Protein AF-A0A4Y1Q4A3-F1 (afdb_monomer_lite)

Sequence (82 aa):
PTTNRIVTASQDRNAYVWSQSLDPDTGRMVWKPTLVLLRINRAATFVRWSPNEDKFAVASGARTIAICSFDPENNWWVARHL

Radius of gyration: 13.47 Å; chains: 1; bounding box: 29×27×37 Å

Secondary structure (DSSP, 8-state):
--S--EEEE-TTS-EEEEEEEE-TTT--EEEEEEEE----SS-EEEEEE-TTSSEEEEEETTS-EEEEEEETTTTEEEEEE-

Structure (mmCIF, N/CA/C/O backbone):
data_AF-A0A4Y1Q4A3-F1
#
_entry.id   AF-A0A4Y1Q4A3-F1
#
loop_
_atom_site.group_PDB
_atom_site.id
_atom_site.type_symbol
_atom_site.label_atom_id
_atom_site.label_alt_id
_atom_site.label_comp_id
_atom_site.label_asym_id
_atom_site.label_entity_id
_atom_site.label_seq_id
_atom_site.pdbx_PDB_ins_code
_atom_site.Cartn_x
_atom_site.Cartn_y
_atom_site.Cartn_z
_atom_site.occupancy
_atom_site.B_iso_or_equiv
_atom_site.auth_seq_id
_atom_site.auth_comp_id
_atom_site.auth_asym_id
_atom_site.auth_atom_id
_atom_site.pdbx_PDB_model_num
ATOM 1 N N . PRO A 1 1 ? -16.013 -2.170 0.018 1.00 76.31 1 PRO A N 1
ATOM 2 C CA . PRO A 1 1 ? -14.854 -1.767 0.840 1.00 76.31 1 PRO A CA 1
ATOM 3 C C . PRO A 1 1 ? -15.145 -1.903 2.340 1.00 76.31 1 PRO A C 1
ATOM 5 O O . PRO A 1 1 ? -16.238 -1.524 2.753 1.00 76.31 1 PRO A O 1
ATOM 8 N N . THR A 1 2 ? -14.222 -2.461 3.130 1.00 88.69 2 THR A N 1
ATOM 9 C CA . THR A 1 2 ? -14.452 -2.817 4.549 1.00 88.69 2 THR A CA 1
ATOM 10 C C . THR A 1 2 ? -13.564 -2.043 5.523 1.00 88.69 2 THR A C 1
ATOM 12 O O . THR A 1 2 ? -14.040 -1.640 6.578 1.00 88.69 2 THR A O 1
ATOM 15 N N . THR A 1 3 ? -12.301 -1.779 5.181 1.00 90.62 3 THR A N 1
ATOM 16 C CA . THR A 1 3 ? -11.318 -1.181 6.107 1.00 90.62 3 THR A CA 1
ATOM 17 C C . THR A 1 3 ? -11.227 0.343 6.043 1.00 90.62 3 THR A C 1
ATOM 19 O O . THR A 1 3 ? -10.531 0.944 6.857 1.00 90.62 3 THR A O 1
ATOM 22 N N . ASN A 1 4 ? -11.922 0.979 5.092 1.00 94.81 4 ASN A N 1
ATOM 23 C CA . ASN A 1 4 ? -11.928 2.435 4.892 1.00 94.81 4 ASN A CA 1
ATOM 24 C C . ASN A 1 4 ? -10.515 3.055 4.793 1.00 94.81 4 ASN A C 1
ATOM 26 O O . ASN A 1 4 ? -10.240 4.127 5.334 1.00 94.81 4 ASN A O 1
ATOM 30 N N . ARG A 1 5 ? -9.595 2.360 4.114 1.00 96.06 5 ARG A N 1
ATOM 31 C CA . ARG A 1 5 ? -8.231 2.842 3.866 1.00 96.06 5 ARG A CA 1
ATOM 32 C C . ARG A 1 5 ? -8.087 3.357 2.444 1.00 96.06 5 ARG A C 1
ATOM 34 O O . ARG A 1 5 ? -8.529 2.722 1.487 1.00 96.06 5 ARG A O 1
ATO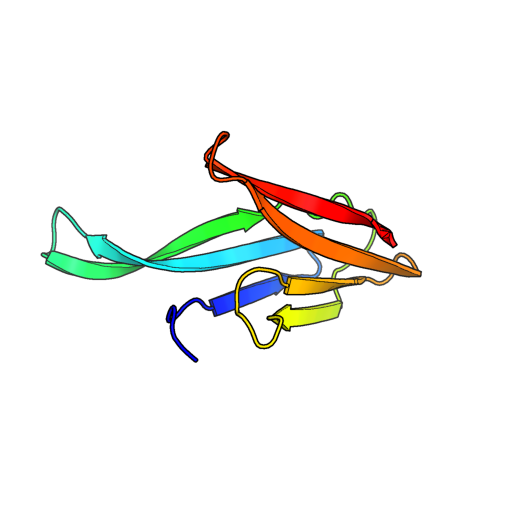M 41 N N . ILE A 1 6 ? -7.404 4.485 2.301 1.00 97.25 6 ILE A N 1
ATOM 42 C CA . ILE A 1 6 ? -7.042 5.041 0.995 1.00 97.25 6 ILE A CA 1
ATOM 43 C C . ILE A 1 6 ? -5.586 4.679 0.726 1.00 97.25 6 ILE A C 1
ATOM 45 O O . ILE A 1 6 ? -4.755 4.739 1.627 1.00 97.25 6 ILE A O 1
ATOM 49 N N . VAL A 1 7 ? -5.264 4.307 -0.509 1.00 98.00 7 VAL A N 1
ATOM 50 C CA . VAL A 1 7 ? -3.874 4.149 -0.941 1.00 98.00 7 VAL A CA 1
ATOM 51 C C . VAL A 1 7 ? -3.561 5.178 -2.013 1.00 98.00 7 VAL A C 1
ATOM 53 O O . VAL A 1 7 ? -4.345 5.382 -2.938 1.00 98.00 7 VAL A O 1
ATOM 56 N N . THR A 1 8 ? -2.411 5.826 -1.887 1.00 98.44 8 THR A N 1
ATOM 57 C CA . THR A 1 8 ? -1.883 6.752 -2.891 1.00 98.44 8 THR A CA 1
ATOM 58 C C . THR A 1 8 ? -0.470 6.335 -3.263 1.00 98.44 8 THR A C 1
ATOM 60 O O . THR A 1 8 ? 0.280 5.876 -2.406 1.00 98.44 8 THR A O 1
ATOM 63 N N . ALA A 1 9 ? -0.086 6.531 -4.520 1.00 97.75 9 ALA A N 1
ATOM 64 C CA . ALA A 1 9 ? 1.284 6.358 -4.993 1.00 97.75 9 ALA A CA 1
ATOM 65 C C . ALA A 1 9 ? 1.663 7.554 -5.870 1.00 97.75 9 ALA A C 1
ATOM 67 O O . ALA A 1 9 ? 0.793 8.127 -6.528 1.00 97.75 9 ALA A O 1
ATOM 68 N N . SER A 1 10 ? 2.934 7.949 -5.852 1.00 96.94 10 SER A N 1
ATOM 69 C CA . SER A 1 10 ? 3.387 9.193 -6.480 1.00 96.94 10 SER A CA 1
ATOM 70 C C . SER A 1 10 ? 4.695 9.019 -7.260 1.00 96.94 10 SER A C 1
ATOM 72 O O . SER A 1 10 ? 5.421 8.025 -7.151 1.00 96.94 10 SER A O 1
ATOM 74 N N . GLN A 1 11 ? 5.002 10.016 -8.090 1.00 97.06 11 GLN A N 1
ATOM 75 C CA . GLN A 1 11 ? 6.236 10.071 -8.873 1.00 97.06 11 GLN A CA 1
ATOM 76 C C . GLN A 1 11 ? 7.490 10.241 -8.002 1.00 97.06 11 GLN A C 1
ATOM 78 O O . GLN A 1 11 ? 8.592 9.936 -8.45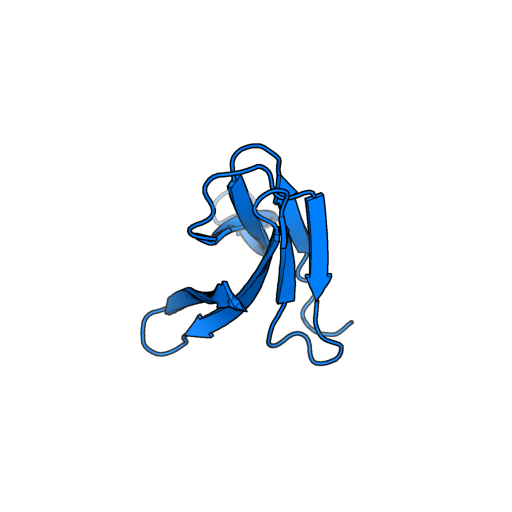7 1.00 97.06 11 GLN A O 1
ATOM 83 N N . ASP 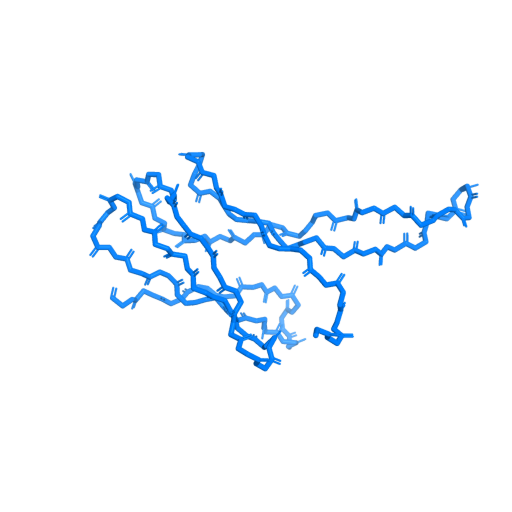A 1 12 ? 7.318 10.643 -6.739 1.00 96.19 12 ASP A N 1
ATOM 84 C CA . ASP A 1 12 ? 8.363 10.688 -5.706 1.00 96.19 12 ASP A CA 1
ATOM 85 C C . ASP A 1 12 ? 8.897 9.301 -5.292 1.00 96.19 12 ASP A C 1
ATOM 87 O O . ASP A 1 12 ? 9.881 9.218 -4.553 1.00 96.19 12 ASP A O 1
ATOM 91 N N . ARG A 1 13 ? 8.314 8.226 -5.851 1.00 96.12 13 ARG A N 1
ATOM 92 C CA . ARG A 1 13 ? 8.663 6.809 -5.641 1.00 96.12 13 ARG A CA 1
ATOM 93 C C . ARG A 1 13 ? 8.155 6.235 -4.318 1.00 96.12 13 ARG A C 1
ATOM 95 O O . ARG A 1 13 ? 8.578 5.144 -3.933 1.00 96.12 13 ARG A O 1
ATOM 102 N N . ASN A 1 14 ? 7.221 6.922 -3.668 1.00 95.75 14 ASN A N 1
ATOM 103 C CA . ASN A 1 14 ? 6.585 6.473 -2.442 1.00 95.75 14 ASN A CA 1
ATOM 104 C C . ASN A 1 14 ? 5.130 6.066 -2.675 1.00 95.75 14 ASN A C 1
ATOM 106 O O . ASN A 1 14 ? 4.463 6.483 -3.629 1.00 95.75 14 ASN A O 1
ATOM 110 N N . ALA A 1 15 ? 4.632 5.254 -1.748 1.00 98.00 15 ALA A N 1
ATOM 111 C CA . ALA A 1 15 ? 3.210 5.073 -1.536 1.00 98.00 15 ALA A CA 1
ATOM 112 C C . ALA A 1 15 ? 2.856 5.379 -0.083 1.00 98.00 15 ALA A C 1
ATOM 114 O O . ALA A 1 15 ? 3.692 5.273 0.816 1.00 98.00 15 ALA A O 1
ATOM 115 N N . TYR A 1 16 ? 1.597 5.734 0.131 1.00 98.06 16 TYR A N 1
ATOM 116 C CA . TYR A 1 16 ? 1.035 5.973 1.448 1.00 98.06 16 TYR A CA 1
ATOM 117 C C . TYR A 1 16 ? -0.272 5.215 1.587 1.00 98.06 16 TYR A C 1
ATOM 119 O O . TYR A 1 16 ? -1.120 5.246 0.691 1.00 98.06 16 TYR A O 1
ATOM 127 N N . VAL A 1 17 ? -0.431 4.557 2.729 1.00 97.81 17 VAL A N 1
ATOM 128 C CA . VAL A 1 17 ? -1.718 4.035 3.177 1.00 97.81 17 VAL A CA 1
ATOM 129 C C . VAL A 1 17 ? -2.265 5.009 4.203 1.00 97.81 17 VAL A C 1
ATOM 131 O O . VAL A 1 17 ? -1.628 5.275 5.215 1.00 97.81 17 VAL A O 1
ATOM 134 N N . TRP A 1 18 ? -3.434 5.560 3.925 1.00 97.38 18 TRP A N 1
ATOM 135 C CA . TRP A 1 18 ? -4.110 6.512 4.785 1.00 97.38 18 TRP A CA 1
ATOM 136 C C . TRP A 1 18 ? -5.194 5.790 5.571 1.00 97.38 18 TRP A C 1
ATOM 138 O O . TRP A 1 18 ? -6.025 5.081 4.995 1.00 97.38 18 TRP A O 1
ATOM 148 N N . SER A 1 19 ? -5.201 6.007 6.880 1.00 95.69 19 SER A N 1
ATOM 149 C CA . SER A 1 19 ? -6.246 5.545 7.794 1.00 95.69 19 SER A CA 1
ATOM 150 C C . SER A 1 19 ? -6.755 6.712 8.626 1.00 95.69 19 SER A C 1
ATOM 152 O O . SER A 1 19 ? -5.975 7.584 9.014 1.00 95.69 19 SER A O 1
ATOM 154 N N . GLN A 1 20 ? -8.049 6.727 8.928 1.00 95.12 20 GLN A N 1
ATOM 155 C CA . GLN A 1 20 ? -8.589 7.686 9.883 1.00 95.12 20 GLN A CA 1
ATOM 156 C C . GLN A 1 20 ? -8.211 7.283 11.308 1.00 95.12 20 GLN A C 1
ATOM 158 O O . GLN A 1 20 ? -8.306 6.118 11.688 1.00 95.12 20 GLN A O 1
ATOM 163 N N . SER A 1 21 ? -7.796 8.263 12.098 1.00 93.75 21 SER A N 1
ATOM 164 C CA . SER A 1 21 ? -7.601 8.126 13.538 1.00 93.75 21 SER A CA 1
ATOM 165 C C . SER A 1 21 ? -8.215 9.326 14.242 1.00 93.75 21 SER A C 1
ATOM 167 O O . SER A 1 21 ? -8.248 10.414 13.666 1.00 93.75 21 SER A O 1
ATOM 169 N N . LEU A 1 22 ? -8.641 9.145 15.487 1.00 95.31 22 LEU A N 1
ATOM 170 C CA . LEU A 1 22 ? -9.018 10.259 16.347 1.00 95.31 22 LEU A CA 1
ATOM 171 C C . LEU A 1 22 ? -7.778 11.092 16.681 1.00 95.31 22 LEU A C 1
ATOM 173 O O . LEU A 1 22 ? -6.751 10.564 17.114 1.00 95.31 22 LEU A O 1
ATOM 177 N N . ASP A 1 23 ? -7.880 12.391 16.440 1.00 93.12 23 ASP A N 1
ATOM 178 C CA . ASP A 1 23 ? -6.937 13.379 16.937 1.00 93.12 23 ASP A CA 1
ATOM 179 C C . ASP A 1 23 ? -7.119 13.527 18.462 1.00 93.12 23 ASP A C 1
ATOM 181 O O . ASP A 1 23 ? -8.228 13.865 18.891 1.00 93.12 23 ASP A O 1
ATOM 185 N N . PRO A 1 24 ? -6.085 13.257 19.284 1.00 91.00 24 PRO A N 1
ATOM 186 C CA . PRO A 1 24 ? -6.177 13.350 20.740 1.00 91.00 24 PRO A CA 1
ATOM 187 C C . PRO A 1 24 ? -6.568 14.740 21.248 1.00 91.00 24 PRO A C 1
ATOM 189 O O . PRO A 1 24 ? -7.243 14.834 22.269 1.00 91.00 24 PRO A O 1
ATOM 192 N N . ASP A 1 25 ? -6.175 15.800 20.537 1.00 93.50 25 ASP A N 1
ATOM 193 C CA . ASP A 1 25 ? -6.353 17.174 21.011 1.00 93.50 25 ASP A CA 1
ATOM 194 C C . ASP A 1 25 ? -7.722 17.743 20.618 1.00 93.50 25 ASP A C 1
ATOM 196 O O . ASP A 1 25 ? -8.349 18.482 21.376 1.00 93.50 25 ASP A O 1
ATOM 200 N N . THR A 1 26 ? -8.211 17.396 19.424 1.00 93.94 26 THR A N 1
ATOM 201 C CA . THR A 1 26 ? -9.452 17.966 18.869 1.00 93.94 26 THR A CA 1
ATOM 202 C C . THR A 1 26 ? -10.643 17.010 18.899 1.00 93.94 26 THR A C 1
ATOM 204 O O . THR A 1 26 ? -11.775 17.437 18.661 1.00 93.94 26 THR A O 1
ATOM 207 N N . GLY A 1 27 ? -10.413 15.714 19.138 1.00 93.12 27 GLY A N 1
ATOM 208 C CA . GLY A 1 27 ? -11.435 14.665 19.074 1.00 93.12 27 GLY A CA 1
ATOM 209 C C . GLY A 1 27 ? -11.998 14.423 17.669 1.00 93.12 27 GLY A C 1
ATOM 210 O O . GLY A 1 27 ? -12.997 13.720 17.516 1.00 93.12 27 GLY A O 1
ATOM 211 N N . ARG A 1 28 ? -11.401 15.011 16.624 1.00 95.12 28 ARG A N 1
ATOM 212 C CA . ARG A 1 28 ? -11.866 14.880 15.236 1.00 95.12 28 ARG A CA 1
ATOM 213 C C . ARG A 1 28 ? -11.185 13.710 14.536 1.00 95.12 28 ARG A C 1
ATOM 215 O O . ARG A 1 28 ? -10.037 13.377 14.816 1.00 95.12 28 ARG A O 1
ATOM 222 N N . MET A 1 29 ? -1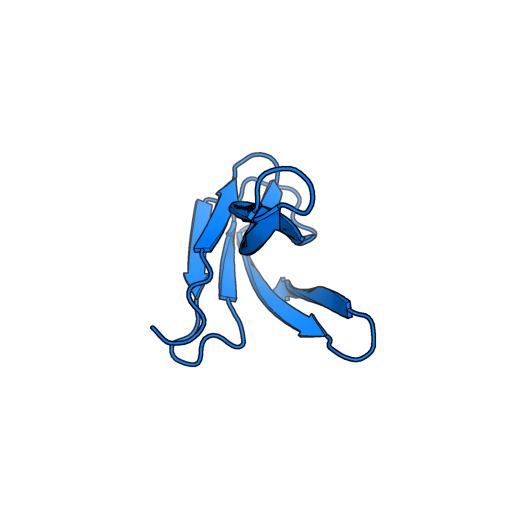1.887 13.105 13.579 1.00 95.19 29 MET A N 1
ATOM 223 C CA . MET A 1 29 ? -11.285 12.122 12.678 1.00 95.19 29 MET A CA 1
ATOM 224 C C . MET A 1 29 ? -10.318 12.821 11.722 1.00 95.19 29 MET A C 1
ATOM 226 O O . MET A 1 29 ? -10.724 13.680 10.939 1.00 95.19 29 MET A O 1
ATOM 230 N N . VAL A 1 30 ? -9.051 12.418 11.761 1.00 96.44 30 VAL A N 1
ATOM 231 C CA . VAL A 1 30 ? -7.990 12.918 10.881 1.00 96.44 30 VAL A CA 1
ATOM 232 C C . VAL A 1 30 ? -7.363 11.770 10.099 1.00 96.44 30 VAL A C 1
ATOM 234 O O . VAL A 1 30 ? -7.179 10.669 10.621 1.00 96.44 30 VAL A O 1
ATOM 237 N N . TRP A 1 31 ? -7.029 12.017 8.834 1.00 96.06 31 TRP A N 1
ATOM 238 C CA . TRP A 1 31 ? -6.312 11.053 8.003 1.00 96.06 31 TRP A CA 1
ATOM 239 C C . TRP A 1 31 ? -4.831 11.051 8.369 1.00 96.06 31 TRP A C 1
ATOM 241 O O . TRP A 1 31 ? -4.148 12.060 8.209 1.00 96.06 31 TRP A O 1
ATOM 251 N N . LYS A 1 32 ? -4.329 9.904 8.828 1.00 95.69 32 LYS A N 1
ATOM 252 C CA . LYS A 1 32 ? -2.907 9.700 9.101 1.00 95.69 32 LYS A CA 1
ATOM 253 C C . LYS A 1 32 ? -2.272 8.861 7.990 1.00 95.69 32 LYS A C 1
ATOM 255 O O . LYS A 1 32 ? -2.764 7.761 7.725 1.00 95.69 32 LYS A O 1
ATOM 260 N N . PRO A 1 33 ? -1.205 9.355 7.337 1.00 96.94 33 PRO A N 1
ATOM 261 C CA . PRO A 1 33 ? -0.464 8.584 6.351 1.00 96.94 33 PRO A CA 1
ATOM 262 C C . PRO A 1 33 ? 0.511 7.615 7.024 1.00 96.94 33 PRO A C 1
ATOM 264 O O . PRO A 1 33 ? 1.267 7.986 7.919 1.00 96.94 33 PRO A O 1
ATOM 267 N N . THR A 1 34 ? 0.563 6.386 6.527 1.00 96.94 34 THR A N 1
ATOM 268 C CA . THR A 1 34 ? 1.634 5.423 6.792 1.00 96.94 34 THR A CA 1
ATOM 269 C C . THR A 1 34 ? 2.471 5.268 5.530 1.00 96.94 34 THR A C 1
ATOM 271 O O . THR A 1 34 ? 1.947 4.888 4.481 1.00 96.94 34 THR A O 1
ATOM 274 N N . LEU A 1 35 ? 3.766 5.579 5.619 1.00 96.81 35 LEU A N 1
ATOM 275 C CA . LEU A 1 35 ? 4.703 5.453 4.503 1.00 96.81 35 LEU A CA 1
ATOM 276 C C . LEU A 1 35 ? 4.911 3.980 4.130 1.00 96.81 35 LEU A C 1
ATOM 278 O O . LEU A 1 35 ? 5.152 3.139 4.995 1.00 96.81 35 LEU A O 1
ATOM 282 N N . VAL A 1 36 ? 4.889 3.691 2.830 1.00 97.81 36 VAL A N 1
ATOM 283 C CA . VAL A 1 36 ? 5.233 2.384 2.269 1.00 97.81 36 VAL A CA 1
ATOM 284 C C . VAL A 1 36 ? 6.436 2.520 1.348 1.00 97.81 36 VAL A C 1
ATOM 286 O O . VAL A 1 36 ? 6.395 3.207 0.325 1.00 97.81 36 VAL A O 1
ATOM 289 N N . LEU A 1 37 ? 7.521 1.836 1.711 1.00 95.69 37 LEU A N 1
ATOM 290 C CA . LEU A 1 37 ? 8.756 1.829 0.937 1.00 95.69 37 LEU A CA 1
ATOM 291 C C . LEU A 1 37 ? 8.626 0.869 -0.247 1.00 95.69 37 LEU A C 1
ATOM 293 O O . LEU A 1 37 ? 8.804 -0.340 -0.110 1.00 95.69 37 LEU A O 1
ATOM 297 N N . LEU A 1 38 ? 8.362 1.422 -1.430 1.00 96.06 38 LEU A N 1
ATOM 298 C CA . LEU A 1 38 ? 8.188 0.644 -2.660 1.00 96.06 38 LEU A CA 1
ATOM 299 C C . LEU A 1 38 ? 9.494 0.058 -3.201 1.00 96.06 38 LEU A C 1
ATOM 301 O O . LEU A 1 38 ? 9.446 -0.867 -4.004 1.00 96.06 38 LEU A O 1
ATOM 305 N N . ARG A 1 39 ? 10.652 0.600 -2.796 1.00 94.81 39 ARG A N 1
ATOM 306 C CA . ARG A 1 39 ? 11.996 0.211 -3.274 1.00 94.81 39 ARG A CA 1
ATOM 307 C C . ARG A 1 39 ? 12.172 0.301 -4.803 1.00 94.81 39 ARG A C 1
ATOM 309 O O . ARG A 1 39 ? 12.971 -0.427 -5.377 1.00 94.81 39 ARG A O 1
ATOM 316 N N . ILE A 1 40 ? 11.443 1.198 -5.467 1.00 95.94 40 ILE A N 1
ATOM 317 C CA . ILE A 1 40 ? 11.544 1.443 -6.916 1.00 95.94 40 ILE A CA 1
ATOM 318 C C . ILE A 1 40 ? 12.496 2.608 -7.224 1.00 95.94 40 ILE A C 1
ATOM 320 O O . ILE A 1 40 ? 12.643 3.537 -6.432 1.00 95.94 40 ILE A O 1
ATOM 324 N N . ASN A 1 41 ? 13.123 2.591 -8.403 1.00 95.81 41 ASN A N 1
ATOM 325 C CA . ASN A 1 41 ? 14.062 3.630 -8.860 1.00 95.81 41 ASN A CA 1
ATOM 326 C C . ASN A 1 41 ? 13.483 4.556 -9.958 1.00 95.81 41 ASN A C 1
ATOM 328 O O . ASN A 1 41 ? 14.209 5.366 -10.545 1.00 95.81 41 ASN A O 1
ATOM 332 N N . ARG A 1 42 ? 12.182 4.438 -10.243 1.00 97.00 42 ARG A N 1
ATOM 333 C CA . ARG A 1 42 ? 11.394 5.261 -11.177 1.00 97.00 42 ARG A CA 1
ATOM 334 C C . ARG A 1 42 ? 10.025 5.559 -10.566 1.00 97.00 42 ARG A C 1
ATOM 336 O O . ARG A 1 42 ? 9.639 4.905 -9.605 1.00 97.00 42 ARG A O 1
ATOM 343 N N . ALA A 1 43 ? 9.312 6.530 -11.130 1.00 97.31 43 ALA A N 1
ATOM 344 C CA . ALA A 1 43 ? 8.000 6.971 -10.662 1.00 97.31 43 ALA A CA 1
ATOM 345 C C . ALA A 1 43 ? 6.981 5.822 -10.538 1.00 97.31 43 ALA A C 1
ATOM 347 O O . ALA A 1 43 ? 6.912 4.957 -11.420 1.00 97.31 43 ALA A O 1
ATOM 348 N N . ALA A 1 44 ? 6.160 5.854 -9.482 1.00 97.88 44 ALA A N 1
ATOM 349 C CA . ALA A 1 44 ? 4.933 5.068 -9.432 1.00 97.88 44 ALA A CA 1
ATOM 350 C C . ALA A 1 44 ? 3.879 5.715 -10.340 1.00 97.88 44 ALA A C 1
ATOM 352 O O . ALA A 1 44 ? 3.762 6.939 -10.398 1.00 97.88 44 ALA A O 1
ATOM 353 N N . THR A 1 45 ? 3.135 4.892 -11.072 1.00 97.44 45 THR A N 1
ATOM 354 C CA . THR A 1 45 ? 2.197 5.355 -12.108 1.00 97.44 45 THR A CA 1
ATOM 355 C C . THR A 1 45 ? 0.764 4.920 -11.849 1.00 97.44 45 THR A C 1
ATOM 357 O O . THR A 1 45 ? -0.165 5.557 -12.336 1.00 97.44 45 THR A O 1
ATOM 360 N N . PHE A 1 46 ? 0.566 3.844 -11.087 1.00 97.88 46 PHE A N 1
ATOM 361 C CA . PHE A 1 46 ? -0.757 3.321 -10.777 1.00 97.88 46 PHE A CA 1
ATOM 362 C C . PHE A 1 46 ? -0.731 2.546 -9.465 1.00 97.88 46 PHE A C 1
ATOM 364 O O . PHE A 1 46 ? 0.265 1.893 -9.154 1.00 97.88 46 PHE A O 1
ATOM 371 N N . VAL A 1 47 ? -1.834 2.573 -8.718 1.00 98.31 47 VAL A N 1
ATOM 372 C CA . VAL A 1 47 ? -1.994 1.781 -7.498 1.00 98.31 47 VAL A CA 1
ATOM 373 C C . VAL A 1 47 ? -3.408 1.235 -7.383 1.00 98.31 47 VAL A C 1
ATOM 375 O O . VAL A 1 47 ? -4.374 1.896 -7.769 1.00 98.31 47 VAL A O 1
ATOM 378 N N . ARG A 1 48 ? -3.539 0.016 -6.855 1.00 98.00 48 ARG A N 1
ATOM 379 C CA . ARG A 1 48 ? -4.841 -0.601 -6.602 1.00 98.00 48 ARG A CA 1
ATOM 380 C C . ARG A 1 48 ? -4.787 -1.587 -5.439 1.00 98.00 48 ARG A C 1
ATOM 382 O O . ARG A 1 48 ? -3.882 -2.416 -5.366 1.00 98.00 48 ARG A O 1
ATOM 389 N N . TRP A 1 49 ? -5.795 -1.522 -4.573 1.00 98.06 49 TRP A N 1
ATOM 390 C CA . TRP A 1 49 ? -6.054 -2.535 -3.551 1.00 98.06 49 TRP A CA 1
ATOM 391 C C . TRP A 1 49 ? -6.474 -3.869 -4.168 1.00 98.06 49 TRP A C 1
ATOM 393 O O . TRP A 1 49 ? -7.213 -3.918 -5.151 1.00 98.06 49 TRP A O 1
ATOM 403 N N . SER A 1 50 ? -6.041 -4.961 -3.551 1.00 97.06 50 SER A N 1
ATOM 404 C CA . SER A 1 50 ? -6.662 -6.268 -3.753 1.00 97.06 50 SER A CA 1
ATOM 405 C C . SER A 1 50 ? -8.130 -6.242 -3.291 1.00 97.06 50 SER A C 1
ATOM 407 O O . SER A 1 50 ? -8.470 -5.463 -2.396 1.00 97.06 50 SER A O 1
ATOM 409 N N . PRO A 1 51 ? -9.007 -7.100 -3.844 1.00 96.19 51 PRO A N 1
ATOM 410 C CA . PRO A 1 51 ? -10.411 -7.168 -3.427 1.00 96.19 51 PRO A CA 1
ATOM 411 C C . PRO A 1 51 ? -10.612 -7.456 -1.931 1.00 96.19 51 PRO A C 1
ATOM 413 O O . PRO A 1 51 ? -11.606 -7.019 -1.360 1.00 96.19 51 PRO A O 1
ATOM 416 N N . ASN A 1 52 ? -9.660 -8.157 -1.306 1.00 95.38 52 ASN A N 1
ATOM 417 C CA . ASN A 1 52 ? -9.683 -8.507 0.116 1.00 95.38 52 ASN A CA 1
ATOM 418 C C . ASN A 1 52 ? -9.076 -7.423 1.025 1.00 95.38 52 ASN A C 1
ATOM 420 O O . ASN A 1 52 ? -9.093 -7.577 2.241 1.00 95.38 52 ASN A O 1
ATOM 424 N N . GLU A 1 53 ? -8.525 -6.343 0.458 1.00 95.44 53 GLU A N 1
ATOM 425 C CA . GLU A 1 53 ? -7.904 -5.225 1.186 1.00 95.44 53 GLU A CA 1
ATOM 426 C C . GLU A 1 53 ? -6.700 -5.600 2.079 1.00 95.44 53 GLU A C 1
ATOM 428 O O . GLU A 1 53 ? -6.266 -4.810 2.919 1.00 95.44 53 GLU A O 1
ATOM 433 N N . ASP A 1 54 ? -6.106 -6.778 1.895 1.00 95.06 54 ASP A N 1
ATOM 434 C CA . ASP A 1 54 ? -4.925 -7.241 2.636 1.00 95.06 54 ASP A CA 1
ATOM 435 C C . ASP A 1 54 ? -3.608 -6.851 1.941 1.00 95.06 54 ASP A C 1
ATOM 437 O O . ASP A 1 54 ? -2.565 -6.684 2.582 1.00 95.06 54 ASP A O 1
ATOM 441 N N . LYS A 1 55 ? -3.662 -6.669 0.618 1.00 97.31 55 LYS A N 1
ATOM 442 C CA . LYS A 1 55 ? -2.531 -6.253 -0.222 1.00 97.31 55 LYS A CA 1
ATOM 443 C C . LYS A 1 55 ? -2.919 -5.159 -1.200 1.00 97.31 55 LYS A C 1
ATOM 445 O O . LYS A 1 55 ? -4.092 -5.018 -1.549 1.00 97.31 55 LYS A O 1
ATOM 450 N N . PHE A 1 56 ? -1.931 -4.453 -1.728 1.00 98.19 56 PHE A N 1
ATOM 451 C CA . PHE A 1 56 ? -2.102 -3.581 -2.887 1.00 98.19 56 PHE A CA 1
ATOM 452 C C . PHE A 1 56 ? -0.929 -3.713 -3.856 1.00 98.19 56 PHE A C 1
ATOM 454 O O . PHE A 1 56 ? 0.172 -4.098 -3.467 1.00 98.19 56 PHE A O 1
ATOM 461 N N . ALA A 1 57 ? -1.175 -3.411 -5.126 1.00 98.25 57 ALA A N 1
ATOM 462 C CA . ALA A 1 57 ? -0.169 -3.440 -6.179 1.00 98.25 57 ALA A CA 1
ATOM 463 C C . ALA A 1 57 ? 0.139 -2.019 -6.651 1.00 98.25 57 ALA A C 1
ATOM 465 O O . ALA A 1 57 ? -0.786 -1.235 -6.878 1.00 98.25 57 ALA A O 1
ATOM 466 N N . VAL A 1 58 ? 1.422 -1.709 -6.836 1.00 98.50 58 VAL A N 1
ATOM 467 C CA . VAL A 1 58 ? 1.895 -0.448 -7.416 1.00 98.50 58 VAL A CA 1
ATOM 468 C C . VAL A 1 58 ? 2.643 -0.731 -8.712 1.00 98.50 58 VAL A C 1
ATOM 470 O O . VAL A 1 58 ? 3.658 -1.428 -8.710 1.00 98.50 58 VAL A O 1
ATOM 473 N N . ALA A 1 59 ? 2.151 -0.176 -9.818 1.00 97.81 59 ALA A N 1
ATOM 474 C CA . ALA A 1 59 ? 2.863 -0.176 -11.089 1.00 97.81 59 ALA A CA 1
ATOM 475 C C . ALA A 1 59 ? 3.853 0.992 -11.133 1.00 97.81 59 ALA A C 1
ATOM 477 O O . ALA A 1 59 ? 3.591 2.073 -10.596 1.00 97.81 59 ALA A O 1
ATOM 478 N N . SER A 1 60 ? 4.988 0.779 -11.793 1.00 97.38 60 SER A N 1
ATOM 479 C CA . SER A 1 60 ? 6.046 1.780 -11.888 1.00 97.38 60 SER A CA 1
ATOM 480 C C . SER A 1 60 ? 6.634 1.875 -13.291 1.00 97.38 60 SER A C 1
ATOM 482 O O . SER A 1 60 ? 6.631 0.916 -14.065 1.00 97.38 60 SER A O 1
ATOM 484 N N . GLY A 1 61 ? 7.247 3.022 -13.584 1.00 96.56 61 GLY A N 1
ATOM 485 C CA . GLY A 1 61 ? 8.062 3.213 -14.786 1.00 96.56 61 GLY A CA 1
ATOM 486 C C . GLY A 1 61 ? 9.351 2.377 -14.813 1.00 96.56 61 GLY A C 1
ATOM 487 O O . GLY A 1 61 ? 10.077 2.421 -15.802 1.00 96.56 61 GLY A O 1
ATOM 488 N N . ALA A 1 62 ? 9.653 1.616 -13.753 1.00 94.44 62 ALA A N 1
ATOM 489 C CA . ALA A 1 62 ? 10.802 0.711 -13.696 1.00 94.44 62 ALA A CA 1
ATOM 490 C C . ALA A 1 62 ? 10.547 -0.627 -14.416 1.00 94.44 62 ALA A C 1
ATOM 492 O O . ALA A 1 62 ? 11.436 -1.470 -14.435 1.00 94.44 62 ALA A O 1
ATOM 493 N N . ARG A 1 63 ? 9.364 -0.809 -15.032 1.00 94.75 63 ARG A N 1
ATOM 494 C CA . ARG A 1 63 ? 8.900 -2.084 -15.619 1.00 94.75 63 ARG A CA 1
ATOM 495 C C . ARG A 1 63 ? 8.765 -3.197 -14.570 1.00 94.75 63 ARG A C 1
ATOM 497 O O . ARG A 1 63 ? 8.962 -4.365 -14.874 1.00 94.75 63 ARG A O 1
ATOM 504 N N . THR A 1 64 ? 8.410 -2.810 -13.347 1.00 95.31 64 THR A N 1
ATOM 505 C CA . THR A 1 64 ? 8.272 -3.690 -12.181 1.00 95.31 64 THR A CA 1
ATOM 506 C C . THR A 1 64 ? 6.977 -3.363 -11.453 1.00 95.31 64 THR A C 1
ATOM 508 O O . THR A 1 64 ? 6.587 -2.187 -11.372 1.00 95.31 64 THR A O 1
ATOM 511 N N . ILE A 1 65 ? 6.334 -4.390 -10.897 1.00 97.31 65 ILE A N 1
ATOM 512 C CA . ILE A 1 65 ? 5.165 -4.242 -10.026 1.00 97.31 65 ILE A CA 1
ATOM 513 C C . ILE A 1 65 ? 5.595 -4.518 -8.586 1.00 97.31 65 ILE A C 1
ATOM 515 O O . ILE A 1 65 ? 6.166 -5.563 -8.288 1.00 97.31 65 ILE A O 1
ATOM 519 N N . ALA A 1 66 ? 5.309 -3.589 -7.675 1.00 97.75 66 ALA A N 1
ATOM 520 C CA . ALA A 1 66 ? 5.498 -3.803 -6.245 1.00 97.75 66 ALA A CA 1
ATOM 521 C C . ALA A 1 66 ? 4.188 -4.292 -5.619 1.00 97.75 66 ALA A C 1
ATOM 523 O O . ALA A 1 66 ? 3.185 -3.580 -5.644 1.00 97.75 66 ALA A O 1
ATOM 524 N N . ILE A 1 67 ? 4.198 -5.495 -5.051 1.00 98.06 67 ILE A N 1
ATOM 525 C CA . ILE A 1 67 ? 3.103 -6.021 -4.236 1.00 98.06 67 ILE A CA 1
ATOM 526 C C . ILE A 1 67 ? 3.402 -5.702 -2.779 1.00 98.06 67 ILE A C 1
ATOM 528 O O . ILE A 1 67 ? 4.399 -6.169 -2.226 1.00 98.06 67 ILE A O 1
ATOM 532 N N . CYS A 1 68 ? 2.538 -4.904 -2.167 1.00 98.06 68 CYS A N 1
ATOM 533 C CA . CYS A 1 68 ? 2.680 -4.442 -0.799 1.00 98.06 68 CYS 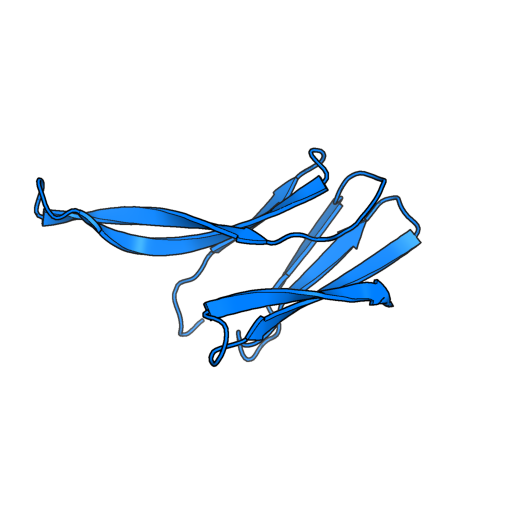A CA 1
ATOM 534 C C . CYS A 1 68 ? 1.691 -5.158 0.119 1.00 98.06 68 CYS A C 1
ATOM 536 O O . CYS A 1 68 ? 0.501 -5.241 -0.188 1.00 98.06 68 CYS A O 1
ATOM 538 N N . SER A 1 69 ? 2.173 -5.644 1.260 1.00 97.50 69 SER A N 1
ATOM 539 C CA . SER A 1 69 ? 1.349 -6.233 2.317 1.00 97.50 69 SER A CA 1
ATOM 540 C C . SER A 1 69 ? 1.831 -5.794 3.689 1.00 97.50 69 SER A C 1
ATOM 542 O O . SER A 1 69 ? 3.028 -5.586 3.885 1.00 97.50 69 SER A O 1
ATOM 544 N N . PHE A 1 70 ? 0.905 -5.651 4.629 1.00 96.81 70 PHE A N 1
ATOM 545 C CA . PHE A 1 70 ? 1.239 -5.289 5.998 1.00 96.81 70 PHE A CA 1
ATOM 546 C C . PHE A 1 70 ? 1.796 -6.502 6.747 1.00 96.81 70 PHE A C 1
ATOM 548 O O . PHE A 1 70 ? 1.240 -7.593 6.636 1.00 96.81 70 PHE A O 1
ATOM 555 N N . ASP A 1 71 ? 2.884 -6.300 7.482 1.00 96.00 71 ASP A N 1
ATOM 556 C CA . ASP A 1 71 ? 3.469 -7.262 8.408 1.00 96.00 71 ASP A CA 1
ATOM 557 C C . ASP A 1 71 ? 3.039 -6.884 9.837 1.00 96.00 71 ASP A C 1
ATOM 559 O O . ASP A 1 71 ? 3.544 -5.895 10.380 1.00 96.00 71 ASP A O 1
ATOM 563 N N . PRO A 1 72 ? 2.088 -7.623 10.442 1.00 93.94 72 PRO A N 1
ATOM 564 C CA . PRO A 1 72 ? 1.586 -7.313 11.776 1.00 93.94 72 PRO A CA 1
ATOM 565 C C . PRO A 1 72 ? 2.623 -7.510 12.881 1.00 93.94 72 PRO A C 1
ATOM 567 O O . PRO A 1 72 ? 2.535 -6.831 13.899 1.00 93.94 72 PRO A O 1
ATOM 570 N N . GLU A 1 73 ? 3.589 -8.415 12.698 1.00 96.12 73 GLU A N 1
ATOM 571 C CA . GLU A 1 73 ? 4.603 -8.708 13.718 1.00 96.12 73 GLU A CA 1
ATOM 572 C C . GLU A 1 73 ? 5.570 -7.535 13.864 1.00 96.12 73 GLU A C 1
ATOM 574 O O . GLU A 1 73 ? 5.943 -7.154 14.972 1.00 96.12 73 GLU A O 1
ATOM 579 N N . ASN A 1 74 ? 5.929 -6.920 12.737 1.00 94.06 74 ASN A N 1
ATOM 580 C CA . ASN A 1 74 ? 6.879 -5.815 12.705 1.00 94.06 74 ASN A CA 1
ATOM 581 C C . ASN A 1 74 ? 6.212 -4.430 12.579 1.00 94.06 74 ASN A C 1
ATOM 583 O O . ASN A 1 74 ? 6.900 -3.411 12.644 1.00 94.06 74 ASN A O 1
ATOM 587 N N . ASN A 1 75 ? 4.889 -4.370 12.387 1.00 93.06 75 ASN A N 1
ATOM 588 C CA . ASN A 1 75 ? 4.091 -3.143 12.280 1.00 93.06 75 ASN A CA 1
ATOM 589 C C . ASN A 1 75 ? 4.504 -2.207 11.116 1.00 93.06 75 ASN A C 1
ATOM 591 O O . ASN A 1 75 ? 4.541 -0.983 11.261 1.00 93.06 75 ASN A O 1
ATOM 595 N N . TRP A 1 76 ? 4.822 -2.763 9.940 1.00 94.31 76 TRP A N 1
ATOM 596 C CA . TRP A 1 76 ? 5.158 -1.986 8.735 1.00 94.31 76 TRP A CA 1
ATOM 597 C C . TRP A 1 76 ? 4.692 -2.670 7.446 1.00 94.31 76 TRP A C 1
ATOM 599 O O . TRP A 1 76 ? 4.318 -3.839 7.423 1.00 94.31 76 TRP A O 1
ATOM 609 N N . TRP A 1 77 ? 4.696 -1.920 6.342 1.00 96.38 77 TRP A N 1
ATOM 610 C CA . TRP A 1 77 ? 4.351 -2.439 5.019 1.00 96.38 77 TRP A CA 1
ATOM 611 C C . TRP A 1 77 ? 5.581 -2.952 4.278 1.00 96.38 77 TRP A C 1
ATOM 613 O O . TRP A 1 77 ? 6.527 -2.203 4.035 1.00 96.38 77 TRP A O 1
ATOM 623 N N . VAL A 1 78 ? 5.517 -4.200 3.823 1.00 96.62 78 VAL A N 1
ATOM 624 C CA . VAL A 1 78 ? 6.576 -4.856 3.055 1.00 96.62 78 VAL A CA 1
ATOM 625 C C . VAL A 1 78 ? 6.215 -4.845 1.574 1.00 96.62 78 VAL A C 1
ATOM 627 O O . VAL A 1 78 ? 5.105 -5.227 1.210 1.00 96.62 78 VAL A O 1
ATOM 630 N N . ALA A 1 79 ? 7.154 -4.439 0.716 1.00 96.69 79 ALA A N 1
ATOM 631 C CA . ALA A 1 79 ? 7.015 -4.481 -0.738 1.00 96.69 79 ALA A CA 1
ATOM 632 C C . ALA A 1 79 ? 7.853 -5.618 -1.342 1.00 96.69 79 ALA A C 1
ATOM 634 O O . ALA A 1 79 ? 9.055 -5.715 -1.082 1.00 96.69 79 ALA A O 1
ATOM 635 N N . ARG A 1 80 ? 7.232 -6.445 -2.187 1.00 96.25 80 ARG A N 1
ATOM 636 C CA . ARG A 1 80 ? 7.890 -7.479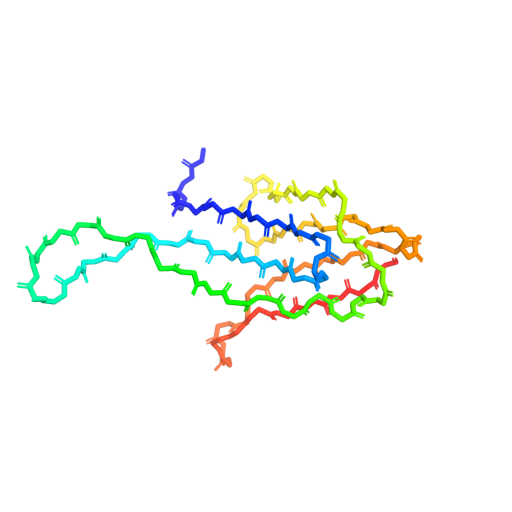 -2.996 1.00 96.25 80 ARG A CA 1
ATOM 637 C C . ARG A 1 80 ? 7.752 -7.142 -4.475 1.00 96.25 80 ARG A C 1
ATOM 639 O O . ARG A 1 80 ? 6.650 -6.860 -4.936 1.00 96.25 80 ARG A O 1
ATOM 646 N N . HIS A 1 81 ? 8.857 -7.178 -5.210 1.00 95.50 81 HIS A N 1
ATOM 647 C CA . HIS A 1 81 ? 8.862 -6.931 -6.652 1.00 95.50 81 HIS A CA 1
ATOM 648 C C . HIS A 1 81 ? 8.551 -8.197 -7.442 1.00 95.50 81 HIS A C 1
ATOM 650 O O . HIS A 1 81 ? 9.052 -9.273 -7.105 1.00 95.50 81 HIS A O 1
ATOM 656 N N . LEU A 1 82 ? 7.725 -8.026 -8.472 1.00 86.75 82 LEU A N 1
ATOM 657 C CA . LEU A 1 82 ? 7.464 -8.978 -9.548 1.00 86.75 82 LEU A CA 1
ATOM 658 C C . LEU A 1 82 ? 8.066 -8.452 -10.850 1.00 86.75 82 LEU A C 1
ATOM 660 O O . LEU A 1 82 ? 7.897 -7.233 -11.118 1.00 86.75 82 LEU A O 1
#

Organism: NCBI:txid2055164

pLDDT: mean 95.75, std 3.01, range [76.31, 98.5]

InterPro domains:
  IPR001680 WD40 repeat [PS50082] (1-19)
  IPR015943 WD40/YVTN repeat-like-containing domain superfamily [G3DSA:2.130.10.10] (1-82)
  IPR017383 Actin-related protein 2/3 complex subunit 1 [PTHR10709] (2-82)
  IPR036322 WD40-repeat-containing domain superfamily [SSF50978] (1-78)

Foldseek 3Di:
DPQPWDWDFWQVQKIWIWDWDQDPPPRDTDIDTAIARQVDPGGFDDKDADPVNQWIWTDGPRNWIWIWGADPVVGHIDTDID